Protein AF-A0A5S3VVB9-F1 (afdb_monomer_lite)

Sequence (97 aa):
DEQGEIQVPTGKFRLSDTASQHLYCQFTYDFEDGLGEHIRELGLMLGTTPKTGIPAGKYYLLPDEVAEAGELILLEHRTALFRDQGVRETFEFVISY

Structure (mmCIF, N/CA/C/O backbone):
data_AF-A0A5S3VVB9-F1
#
_entry.id   AF-A0A5S3VVB9-F1
#
loop_
_atom_site.group_PDB
_atom_site.id
_atom_site.type_symbol
_atom_site.label_atom_id
_atom_site.label_alt_id
_atom_site.label_comp_id
_atom_site.label_asym_id
_atom_site.label_entity_id
_atom_site.label_seq_id
_atom_site.pdbx_PDB_ins_code
_atom_site.Cartn_x
_atom_site.Cartn_y
_atom_site.Cartn_z
_atom_site.occupancy
_atom_site.B_iso_or_equiv
_atom_site.auth_seq_id
_atom_site.auth_comp_id
_atom_site.auth_asym_id
_atom_site.auth_atom_id
_atom_site.pdbx_PDB_model_num
ATOM 1 N N . ASP A 1 1 ? 17.804 -2.865 -12.950 1.00 77.56 1 ASP A N 1
ATOM 2 C CA . ASP A 1 1 ? 19.064 -2.124 -12.749 1.00 77.56 1 ASP A CA 1
ATOM 3 C C . ASP A 1 1 ? 19.935 -2.923 -11.789 1.00 77.56 1 ASP A C 1
ATOM 5 O O . ASP A 1 1 ? 19.498 -3.176 -10.675 1.00 77.56 1 ASP A O 1
ATOM 9 N N . GLU A 1 2 ? 21.119 -3.377 -12.208 1.00 80.06 2 GLU A N 1
ATOM 10 C CA . GLU A 1 2 ? 22.006 -4.177 -11.343 1.00 80.06 2 GLU A CA 1
ATOM 11 C C . GLU A 1 2 ? 22.448 -3.427 -10.075 1.00 80.06 2 GLU A C 1
ATOM 13 O O . GLU A 1 2 ? 22.713 -4.062 -9.052 1.00 80.06 2 GLU A O 1
ATOM 18 N N . GLN A 1 3 ? 22.457 -2.090 -10.126 1.00 86.69 3 GLN A N 1
ATOM 19 C CA . GLN A 1 3 ? 22.784 -1.197 -9.010 1.00 86.69 3 GLN A CA 1
ATOM 20 C C . GLN A 1 3 ? 21.530 -0.611 -8.337 1.00 86.69 3 GLN A C 1
ATOM 22 O O . GLN A 1 3 ? 21.639 0.302 -7.525 1.00 86.69 3 GLN A O 1
ATOM 27 N N . GLY A 1 4 ? 20.339 -1.116 -8.674 1.00 87.00 4 GLY A N 1
ATOM 28 C CA . GLY A 1 4 ? 19.080 -0.658 -8.093 1.00 87.00 4 GLY A CA 1
ATOM 29 C C . GLY A 1 4 ? 18.967 -0.973 -6.600 1.00 87.00 4 GLY A C 1
ATOM 30 O O . GLY A 1 4 ? 19.240 -2.099 -6.175 1.00 87.00 4 GLY A O 1
ATOM 31 N N . GLU A 1 5 ? 18.553 0.023 -5.818 1.00 90.94 5 GLU A N 1
ATOM 32 C CA . GLU A 1 5 ? 18.365 -0.077 -4.365 1.00 90.94 5 GLU A CA 1
ATOM 33 C C . GLU A 1 5 ? 17.025 -0.712 -3.969 1.00 90.94 5 GLU A C 1
ATOM 35 O O . GLU A 1 5 ? 16.938 -1.348 -2.921 1.00 90.94 5 GLU A O 1
ATOM 40 N N . ILE A 1 6 ? 16.007 -0.619 -4.831 1.00 91.88 6 ILE A N 1
ATOM 41 C CA . ILE A 1 6 ? 14.701 -1.247 -4.612 1.00 91.88 6 ILE A CA 1
ATOM 42 C C . ILE A 1 6 ? 14.804 -2.704 -5.048 1.00 91.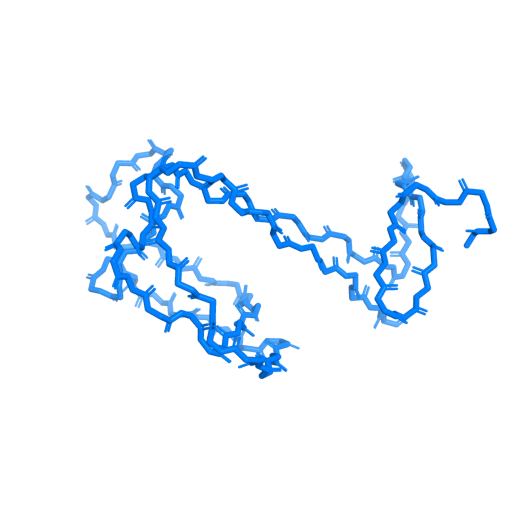88 6 ILE A C 1
ATOM 44 O O . ILE A 1 6 ? 14.999 -2.999 -6.232 1.00 91.88 6 ILE A O 1
ATOM 48 N N . GLN A 1 7 ? 14.667 -3.622 -4.095 1.00 89.44 7 GLN A N 1
ATOM 49 C CA . GLN A 1 7 ? 14.748 -5.058 -4.344 1.00 89.44 7 GLN A CA 1
ATOM 50 C C . GLN A 1 7 ? 13.393 -5.701 -4.087 1.00 89.44 7 GLN A C 1
ATOM 52 O O . GLN A 1 7 ? 12.911 -5.738 -2.960 1.00 89.44 7 GLN A O 1
ATOM 57 N N . VAL A 1 8 ? 12.805 -6.247 -5.142 1.00 85.75 8 VAL A N 1
ATOM 58 C CA . VAL A 1 8 ? 11.576 -7.043 -5.082 1.00 85.75 8 VAL A CA 1
ATOM 59 C C . VAL A 1 8 ? 11.838 -8.406 -5.734 1.00 85.75 8 VAL A C 1
ATOM 61 O O . VAL A 1 8 ? 12.822 -8.549 -6.466 1.00 85.75 8 VAL A O 1
ATOM 64 N N . PRO A 1 9 ? 10.990 -9.431 -5.528 1.00 83.31 9 PRO A N 1
ATOM 65 C CA . PRO A 1 9 ? 11.228 -10.761 -6.100 1.00 83.31 9 PRO A CA 1
ATOM 66 C C . PRO A 1 9 ? 11.414 -10.779 -7.626 1.00 83.31 9 PRO A C 1
ATOM 68 O O . PRO A 1 9 ? 12.102 -11.649 -8.154 1.00 83.31 9 PRO A O 1
ATOM 71 N N . THR A 1 10 ? 10.826 -9.815 -8.340 1.00 83.62 10 THR A N 1
ATOM 72 C CA . THR A 1 10 ? 10.911 -9.693 -9.804 1.00 83.62 10 THR A CA 1
ATOM 73 C C . THR A 1 10 ? 12.200 -9.036 -10.298 1.00 83.62 10 THR A C 1
ATOM 75 O O . THR A 1 10 ? 12.477 -9.075 -11.497 1.00 83.62 10 THR A O 1
ATOM 78 N N . GLY A 1 11 ? 13.010 -8.451 -9.411 1.00 89.62 11 GLY A N 1
ATOM 79 C CA . GLY A 1 11 ? 14.297 -7.872 -9.772 1.00 89.62 11 GLY A CA 1
ATOM 80 C C . GLY A 1 11 ? 14.684 -6.646 -8.955 1.00 89.62 11 GLY A C 1
ATOM 81 O O . GLY A 1 11 ? 14.126 -6.339 -7.903 1.00 89.62 11 GLY A O 1
ATOM 82 N N . LYS A 1 12 ? 15.688 -5.941 -9.473 1.00 94.00 12 LYS A N 1
ATOM 83 C CA . LYS A 1 12 ? 16.238 -4.728 -8.872 1.00 94.00 12 LYS A CA 1
ATOM 84 C C . LYS A 1 12 ? 15.849 -3.500 -9.680 1.00 94.00 12 LYS A C 1
ATOM 86 O O . LYS A 1 12 ? 16.050 -3.465 -10.900 1.00 94.00 12 LYS A O 1
ATOM 91 N N . PHE A 1 13 ? 15.353 -2.484 -8.993 1.00 93.94 13 PHE A N 1
ATOM 92 C CA . PHE A 1 13 ? 14.854 -1.238 -9.560 1.00 93.94 13 PHE A CA 1
ATOM 93 C C . PHE A 1 13 ? 15.501 -0.040 -8.860 1.00 93.94 13 PHE A C 1
ATOM 95 O O . PHE A 1 13 ? 16.045 -0.152 -7.763 1.00 93.94 13 PHE A O 1
ATOM 102 N N . ARG A 1 14 ? 15.450 1.118 -9.511 1.00 94.81 14 ARG A N 1
ATOM 103 C CA . ARG A 1 14 ? 15.808 2.408 -8.916 1.00 94.81 14 ARG A CA 1
ATOM 104 C C . ARG A 1 14 ? 14.700 3.405 -9.207 1.00 94.81 14 ARG A C 1
ATOM 106 O O . ARG A 1 14 ? 14.013 3.262 -10.223 1.00 94.81 14 ARG A O 1
ATOM 113 N N . LEU A 1 15 ? 14.554 4.410 -8.351 1.00 94.38 15 LEU A N 1
ATOM 114 C CA . LEU A 1 15 ? 13.657 5.523 -8.634 1.00 94.38 15 LEU A CA 1
ATOM 115 C C . LEU A 1 15 ? 14.114 6.256 -9.903 1.00 94.38 15 LEU A C 1
ATOM 117 O O . LEU A 1 15 ? 15.305 6.335 -10.211 1.00 94.38 15 LEU A O 1
ATOM 121 N N . SER A 1 16 ? 13.140 6.748 -10.661 1.00 93.88 16 SER A N 1
ATOM 122 C CA . SER A 1 16 ? 13.359 7.496 -11.894 1.00 93.88 16 SER A CA 1
ATOM 123 C C . SER A 1 16 ? 12.696 8.858 -11.767 1.00 93.88 16 SER A C 1
ATOM 125 O O . SER A 1 16 ? 11.503 8.935 -11.485 1.00 93.88 16 SER A O 1
ATOM 127 N N . ASP A 1 17 ? 13.449 9.918 -12.058 1.00 94.12 17 ASP A N 1
ATOM 128 C CA . ASP A 1 17 ? 12.923 11.290 -12.138 1.00 94.12 17 ASP A CA 1
ATOM 129 C C . ASP A 1 17 ? 12.113 11.534 -13.424 1.00 94.12 17 ASP A C 1
ATOM 131 O O . ASP A 1 17 ? 11.526 12.596 -13.626 1.00 94.12 17 ASP A O 1
ATOM 135 N N . THR A 1 18 ? 12.089 10.547 -14.324 1.00 94.75 18 THR A N 1
ATOM 136 C CA . THR A 1 18 ? 11.310 10.565 -15.566 1.00 94.75 18 THR A CA 1
ATOM 137 C C . THR A 1 18 ? 10.294 9.431 -15.578 1.00 94.75 18 THR A C 1
ATOM 139 O O . THR A 1 18 ? 10.516 8.379 -14.971 1.00 94.75 18 THR A O 1
ATOM 142 N N . ALA A 1 19 ? 9.180 9.635 -16.283 1.00 93.44 19 ALA A N 1
ATOM 143 C CA . ALA A 1 19 ? 8.150 8.615 -16.426 1.00 93.44 19 ALA A CA 1
ATOM 144 C C . ALA A 1 19 ? 8.745 7.311 -16.978 1.00 93.44 19 ALA A C 1
ATOM 146 O O . ALA A 1 19 ? 9.519 7.319 -17.936 1.00 93.44 19 ALA A O 1
ATOM 147 N N . SER A 1 20 ? 8.361 6.193 -16.368 1.00 94.56 20 SER A N 1
ATOM 148 C CA . SER A 1 20 ? 8.789 4.857 -16.767 1.00 94.56 20 SER A CA 1
ATOM 149 C C . SER A 1 20 ? 7.584 3.926 -16.844 1.00 94.56 20 SER A C 1
ATOM 151 O O . SER A 1 20 ? 6.52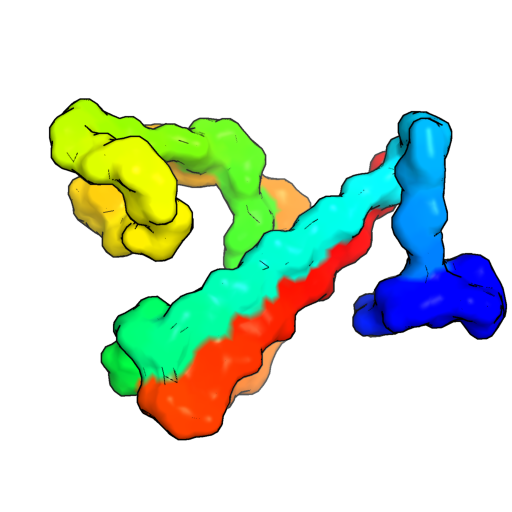7 4.224 -16.292 1.00 94.56 20 SER A O 1
ATOM 153 N N . GLN A 1 21 ? 7.755 2.777 -17.492 1.00 93.94 21 GLN A N 1
ATOM 154 C CA . GLN A 1 21 ? 6.750 1.707 -17.531 1.00 93.94 21 GLN A CA 1
ATOM 155 C C . GLN A 1 21 ? 6.566 0.990 -16.177 1.00 93.94 21 GLN A C 1
ATOM 157 O O . GLN A 1 21 ? 5.775 0.057 -16.072 1.00 93.94 21 GLN A O 1
ATOM 162 N N . HIS A 1 22 ? 7.315 1.397 -15.147 1.00 93.75 22 HIS A N 1
ATOM 163 C CA . HIS A 1 22 ? 7.280 0.814 -13.814 1.00 93.75 22 HIS A CA 1
ATOM 164 C C . HIS A 1 22 ? 6.714 1.805 -12.795 1.00 93.75 22 HIS A C 1
ATOM 166 O O . HIS A 1 22 ? 7.092 2.980 -12.778 1.00 93.75 22 HIS A O 1
ATOM 172 N N . LEU A 1 23 ? 5.852 1.307 -11.910 1.00 93.12 23 LEU A N 1
ATOM 173 C CA . LEU A 1 23 ? 5.319 2.035 -10.764 1.00 93.12 23 LEU A CA 1
ATOM 174 C C . LEU A 1 23 ? 5.798 1.366 -9.477 1.00 93.12 23 LEU A C 1
ATOM 176 O O . LEU A 1 23 ? 5.524 0.188 -9.255 1.00 93.12 23 LEU A O 1
ATOM 180 N N . TYR A 1 24 ? 6.496 2.124 -8.635 1.00 94.56 24 TYR A N 1
ATOM 181 C CA . TYR A 1 24 ? 6.887 1.696 -7.295 1.00 94.56 24 TYR A CA 1
ATOM 182 C C . TYR A 1 24 ? 5.844 2.158 -6.275 1.00 94.56 24 TYR A C 1
ATOM 184 O O . TYR A 1 24 ? 5.472 3.333 -6.251 1.00 94.56 24 TYR A O 1
ATOM 192 N N . CYS A 1 25 ? 5.377 1.236 -5.438 1.00 93.25 25 CYS A N 1
ATOM 193 C CA . CYS A 1 25 ? 4.428 1.507 -4.367 1.00 93.25 25 CYS A CA 1
ATOM 194 C C . CYS A 1 25 ? 5.001 1.006 -3.041 1.00 93.25 25 CYS A C 1
ATOM 196 O O . CYS A 1 25 ? 5.355 -0.167 -2.929 1.00 93.25 25 CYS A O 1
ATOM 198 N N . GLN A 1 26 ? 5.049 1.883 -2.041 1.00 94.62 26 GLN A N 1
ATOM 199 C CA . GLN A 1 26 ? 5.518 1.570 -0.695 1.00 94.62 26 GLN A CA 1
ATOM 200 C C . GLN A 1 26 ? 4.430 1.908 0.321 1.00 94.62 26 GLN A C 1
ATOM 202 O O . GLN A 1 26 ? 3.884 3.011 0.313 1.00 94.62 26 GLN A O 1
ATOM 207 N N . PHE A 1 27 ? 4.147 0.963 1.212 1.00 94.81 27 PHE A N 1
ATOM 208 C CA . PHE A 1 27 ? 3.181 1.114 2.293 1.00 94.81 27 PHE A CA 1
ATOM 209 C C . PHE A 1 27 ? 3.856 0.750 3.604 1.00 94.81 27 PHE A C 1
ATOM 211 O O . PHE A 1 27 ? 4.193 -0.411 3.830 1.00 94.81 27 PHE A O 1
ATOM 218 N N . THR A 1 28 ? 4.050 1.738 4.469 1.00 95.25 28 THR A N 1
ATOM 219 C CA . THR A 1 28 ? 4.601 1.529 5.807 1.00 95.25 28 THR A CA 1
ATOM 220 C C . THR A 1 28 ? 3.479 1.637 6.811 1.00 95.25 28 THR A C 1
ATOM 222 O O . THR A 1 28 ? 2.890 2.703 6.972 1.00 95.25 28 THR A O 1
ATOM 225 N N . TYR A 1 29 ? 3.213 0.538 7.498 1.00 94.62 29 TYR A N 1
ATOM 226 C CA . TYR A 1 29 ? 2.262 0.534 8.592 1.00 94.62 29 TYR A CA 1
ATOM 227 C C . TYR A 1 29 ? 2.918 1.144 9.839 1.00 94.62 29 TYR A C 1
ATOM 229 O O . TYR A 1 29 ? 4.123 0.973 10.080 1.00 94.62 29 TYR A O 1
ATOM 237 N N . ASP A 1 30 ? 2.129 1.852 10.638 1.00 93.50 30 ASP A N 1
ATOM 238 C CA . ASP A 1 30 ? 2.541 2.319 11.958 1.00 93.50 30 ASP A CA 1
ATOM 239 C C . ASP A 1 30 ? 2.460 1.187 13.001 1.00 93.50 30 ASP A C 1
ATOM 241 O O . ASP A 1 30 ? 2.001 0.078 12.712 1.00 93.50 30 ASP A O 1
ATOM 245 N N . PHE A 1 31 ? 2.932 1.448 14.219 1.00 92.25 31 PHE A N 1
ATOM 246 C CA . PHE A 1 31 ? 3.011 0.467 15.306 1.00 92.25 31 PHE A CA 1
ATOM 247 C C . PHE A 1 31 ? 1.648 -0.076 15.758 1.00 92.25 31 PHE A C 1
ATOM 249 O O . PHE A 1 31 ? 1.572 -1.185 16.284 1.00 92.25 31 PHE A O 1
ATOM 256 N N . GLU 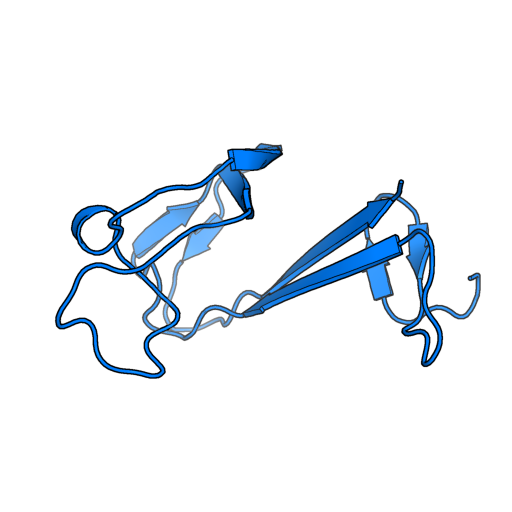A 1 32 ? 0.580 0.702 15.584 1.00 93.81 32 GLU A N 1
ATOM 257 C CA . GLU A 1 32 ? -0.780 0.327 15.999 1.00 93.81 32 GLU A CA 1
ATOM 258 C C . GLU A 1 32 ? -1.621 -0.233 14.843 1.00 93.81 32 GLU A C 1
ATOM 260 O O . GLU A 1 32 ? -2.671 -0.839 15.069 1.00 93.81 32 GLU A O 1
ATOM 265 N N . ASP A 1 33 ? -1.149 -0.089 13.602 1.00 94.75 33 ASP A N 1
ATOM 266 C CA . ASP A 1 33 ? -1.874 -0.543 12.421 1.00 94.75 33 ASP A CA 1
ATOM 267 C C . ASP A 1 33 ? -1.948 -2.075 12.403 1.00 94.75 33 ASP A C 1
ATOM 269 O O . ASP A 1 33 ? -0.929 -2.777 12.375 1.00 94.75 33 ASP A O 1
ATOM 273 N N . GLY A 1 34 ? -3.175 -2.598 12.423 1.00 93.94 34 GLY A N 1
ATOM 274 C CA . GLY A 1 34 ? -3.449 -4.035 12.394 1.00 93.94 34 GLY A CA 1
ATOM 275 C C . GLY A 1 34 ? -2.913 -4.799 13.606 1.00 93.94 34 GLY A C 1
ATOM 276 O O . GLY A 1 34 ? -2.653 -5.991 13.485 1.00 93.94 34 GLY A O 1
ATOM 277 N N . LEU A 1 35 ? -2.692 -4.142 14.750 1.00 95.31 35 LEU A N 1
ATOM 278 C CA . LEU A 1 35 ? -2.113 -4.772 15.939 1.00 95.31 35 LEU A CA 1
ATOM 279 C C . LEU A 1 35 ? -2.897 -6.025 16.373 1.00 95.31 35 LEU A C 1
ATOM 281 O O . LEU A 1 35 ? -4.108 -5.973 16.580 1.00 95.31 35 LEU A O 1
ATOM 285 N N . GLY A 1 36 ? -2.194 -7.148 16.542 1.00 95.50 36 GLY A N 1
ATOM 286 C CA . GLY A 1 36 ? -2.781 -8.440 16.908 1.00 95.50 36 GLY A CA 1
ATOM 287 C C . GLY A 1 36 ? -3.374 -9.232 15.737 1.00 95.50 36 GLY A C 1
ATOM 288 O O . GLY A 1 36 ? -3.759 -10.389 15.922 1.00 95.50 36 GLY A O 1
ATOM 289 N N . GLU A 1 37 ? -3.419 -8.658 14.533 1.00 95.88 37 GLU A N 1
ATOM 290 C CA . GLU A 1 37 ? -3.930 -9.334 13.345 1.00 95.88 37 GLU A CA 1
ATOM 291 C C . GLU A 1 37 ? -2.881 -10.240 12.689 1.00 95.88 37 GLU A C 1
ATOM 293 O O . GLU A 1 37 ? -1.664 -10.064 12.809 1.00 95.88 37 GLU A O 1
ATOM 298 N N . HIS A 1 38 ? -3.383 -11.221 11.937 1.00 97.06 38 HIS A N 1
ATOM 299 C CA . HIS A 1 38 ? -2.571 -12.097 11.098 1.00 97.06 38 HIS A CA 1
ATOM 300 C C . HIS A 1 38 ? -2.806 -11.792 9.618 1.00 97.06 38 HIS A C 1
ATOM 302 O O . HIS A 1 38 ? -3.803 -12.231 9.035 1.00 97.06 38 HIS A O 1
ATOM 308 N N . ILE A 1 39 ? -1.844 -11.125 8.987 1.00 95.88 39 ILE A N 1
ATOM 309 C CA . ILE A 1 39 ? -1.891 -10.789 7.564 1.00 95.88 39 ILE A CA 1
ATOM 310 C C . ILE A 1 39 ? -1.452 -12.005 6.745 1.00 95.88 39 ILE A C 1
ATOM 312 O O . ILE A 1 39 ? -0.322 -12.477 6.868 1.00 95.88 39 ILE A O 1
ATOM 316 N N . ARG A 1 40 ? -2.349 -12.522 5.901 1.00 97.38 40 ARG A N 1
ATOM 317 C CA . ARG A 1 40 ? -2.083 -13.657 4.989 1.00 97.38 40 ARG A CA 1
ATOM 318 C C . ARG A 1 40 ? -2.135 -13.268 3.516 1.00 97.38 40 ARG A C 1
ATOM 320 O O . ARG A 1 40 ? -1.679 -14.027 2.664 1.00 97.38 40 ARG A O 1
ATOM 327 N N . GLU A 1 41 ? -2.681 -12.094 3.228 1.00 96.62 41 GLU A N 1
ATOM 328 C CA . GLU A 1 41 ? -2.916 -11.598 1.880 1.00 96.62 41 GLU A CA 1
ATOM 329 C C . GLU A 1 41 ? -2.615 -10.106 1.843 1.00 96.62 41 GLU A C 1
ATOM 331 O O . GLU A 1 41 ? -2.959 -9.385 2.781 1.00 96.62 41 GLU A O 1
ATOM 336 N N . LEU A 1 42 ? -1.980 -9.654 0.764 1.00 95.44 42 LEU A N 1
ATOM 337 C CA . LEU A 1 42 ? -1.867 -8.240 0.439 1.00 95.44 42 LEU A CA 1
ATOM 338 C C . LEU A 1 42 ? -2.521 -7.968 -0.909 1.00 95.44 42 LEU A C 1
ATOM 340 O O . LEU A 1 42 ? -2.190 -8.612 -1.905 1.00 95.44 42 LEU A O 1
ATOM 344 N N . GLY A 1 43 ? -3.424 -6.992 -0.922 1.00 95.25 43 GLY A N 1
ATOM 345 C CA . GLY A 1 43 ? -4.053 -6.474 -2.127 1.00 95.25 43 GLY A CA 1
ATOM 346 C C . GLY A 1 43 ? -3.581 -5.054 -2.408 1.00 95.25 43 GLY A C 1
ATOM 347 O O . GLY A 1 43 ? -3.612 -4.208 -1.514 1.00 95.25 43 GLY A O 1
ATOM 348 N N . LEU A 1 44 ? -3.172 -4.783 -3.645 1.00 95.31 44 LEU A N 1
ATOM 349 C CA . LEU A 1 44 ? -2.987 -3.418 -4.119 1.00 95.31 44 LEU A CA 1
ATOM 350 C C . LEU A 1 44 ? -4.263 -2.975 -4.828 1.00 95.31 44 LEU A C 1
ATOM 352 O O . LEU A 1 44 ? -4.687 -3.608 -5.796 1.00 95.31 44 LEU A O 1
ATOM 356 N N . MET A 1 45 ? -4.866 -1.902 -4.326 1.00 95.94 45 MET A N 1
ATOM 357 C CA . MET A 1 45 ? -6.138 -1.374 -4.808 1.00 95.94 45 MET A CA 1
ATOM 358 C C . MET A 1 45 ? -5.920 -0.037 -5.522 1.00 95.94 45 MET A C 1
ATOM 360 O O . MET A 1 45 ? -5.178 0.817 -5.035 1.00 95.94 45 MET A O 1
ATOM 364 N N . LEU A 1 46 ? -6.586 0.164 -6.657 1.00 95.06 46 LEU A N 1
ATOM 365 C CA . LEU A 1 46 ? -6.601 1.422 -7.398 1.00 95.06 46 LEU A CA 1
ATOM 366 C C . LEU A 1 46 ? -7.955 2.117 -7.234 1.00 95.06 46 LEU A C 1
ATOM 368 O O . LEU A 1 46 ? -9.001 1.521 -7.472 1.00 95.06 46 LEU A O 1
ATOM 372 N N . GLY A 1 47 ? -7.938 3.399 -6.866 1.00 95.75 47 GLY A N 1
ATOM 373 C CA . GLY A 1 47 ? -9.159 4.203 -6.751 1.00 95.75 47 GLY A CA 1
ATOM 374 C C . GLY A 1 47 ? -9.934 4.021 -5.442 1.00 95.75 47 GLY A C 1
ATOM 375 O O . GLY A 1 47 ? -11.107 4.380 -5.386 1.00 95.75 47 GLY A O 1
ATOM 376 N N . THR A 1 48 ? -9.305 3.490 -4.389 1.00 96.81 48 THR A N 1
ATOM 377 C CA . THR A 1 48 ? -9.906 3.424 -3.048 1.00 96.81 48 THR A CA 1
ATOM 378 C C . THR A 1 48 ? -10.190 4.825 -2.503 1.00 96.81 48 THR A C 1
ATOM 380 O O . THR A 1 48 ? -9.331 5.706 -2.580 1.00 96.81 48 THR A O 1
ATOM 383 N N . THR A 1 49 ? -11.373 5.041 -1.919 1.00 96.81 49 THR A N 1
ATOM 384 C CA . THR A 1 49 ? -11.740 6.331 -1.309 1.00 96.81 49 THR A CA 1
ATOM 385 C C . THR A 1 49 ? -12.271 6.178 0.122 1.00 96.81 49 THR A C 1
ATOM 387 O O . THR A 1 49 ? -13.014 5.234 0.406 1.00 96.81 49 THR A O 1
ATOM 390 N N . PRO A 1 50 ? -11.916 7.093 1.048 1.00 97.56 50 PRO A N 1
ATOM 391 C CA . PRO A 1 50 ? -12.453 7.089 2.405 1.00 97.56 50 PRO A CA 1
ATOM 392 C C . PRO A 1 50 ? -13.896 7.605 2.443 1.00 97.56 50 PRO A C 1
ATOM 394 O O . PRO A 1 50 ? -14.312 8.418 1.614 1.00 97.56 50 PRO A O 1
ATOM 397 N N . LYS A 1 51 ? -14.656 7.193 3.460 1.00 98.19 51 LYS A N 1
ATOM 398 C CA . LYS A 1 51 ? -15.970 7.774 3.767 1.00 98.19 51 LYS A CA 1
ATOM 399 C C . LYS A 1 51 ? -15.872 9.248 4.155 1.00 98.19 51 LYS A C 1
ATOM 401 O O . LYS A 1 51 ? -14.848 9.749 4.620 1.00 98.19 51 LYS A O 1
ATOM 406 N N . THR A 1 52 ? -16.990 9.956 4.006 1.00 97.06 52 THR A N 1
ATOM 407 C CA . THR A 1 52 ? -17.123 11.328 4.504 1.00 97.06 52 THR A CA 1
ATOM 408 C C . THR A 1 52 ? -16.907 11.373 6.018 1.00 97.06 52 THR A C 1
ATOM 410 O O . THR A 1 52 ? -17.454 10.552 6.749 1.00 97.06 52 THR A O 1
ATOM 413 N N . GLY A 1 53 ? -16.141 12.359 6.489 1.00 95.81 53 GLY A N 1
ATOM 414 C CA . GLY A 1 53 ? -15.868 12.565 7.916 1.00 95.81 53 GLY A CA 1
ATOM 415 C C . GLY A 1 53 ? -14.597 11.887 8.431 1.00 95.81 53 GLY A C 1
ATOM 416 O O . GLY A 1 53 ? -14.204 12.155 9.564 1.00 95.81 53 GLY A O 1
ATOM 417 N N . ILE A 1 54 ? -13.919 11.076 7.610 1.00 97.06 54 ILE A N 1
ATOM 418 C CA . ILE A 1 54 ? -12.588 10.563 7.944 1.00 97.06 54 ILE A CA 1
ATOM 419 C C . ILE A 1 54 ? -11.581 11.730 7.979 1.00 97.06 54 ILE A C 1
ATOM 421 O O . ILE A 1 54 ? -11.545 12.525 7.032 1.00 97.06 54 ILE A O 1
ATOM 425 N N . PRO A 1 55 ? -10.772 11.871 9.048 1.00 95.56 55 PRO A N 1
ATOM 426 C CA . PRO A 1 55 ? -9.788 12.943 9.149 1.00 95.56 55 PRO A CA 1
ATOM 427 C C . PRO A 1 55 ? -8.779 12.930 7.999 1.00 95.56 55 PRO A C 1
ATOM 429 O O . PRO A 1 55 ? -8.253 11.881 7.622 1.00 95.56 55 PRO A O 1
ATOM 432 N N . ALA A 1 56 ? -8.453 14.116 7.483 1.00 92.06 56 ALA A N 1
ATOM 433 C CA . ALA A 1 56 ? -7.367 14.263 6.524 1.00 92.06 56 ALA A CA 1
ATOM 434 C C . ALA A 1 56 ? -6.046 13.769 7.140 1.00 92.06 56 ALA A C 1
ATOM 436 O O . ALA A 1 56 ? -5.732 14.090 8.285 1.00 92.06 56 ALA A O 1
ATOM 437 N N . GLY A 1 57 ? -5.280 12.990 6.376 1.00 91.00 57 GLY A N 1
ATOM 438 C CA . GLY A 1 57 ? -4.016 12.405 6.833 1.00 91.00 57 GLY A CA 1
ATOM 439 C C . GLY A 1 57 ? -4.149 11.064 7.562 1.00 91.00 57 GLY A C 1
ATOM 440 O O . GLY A 1 57 ? -3.125 10.475 7.899 1.00 91.00 57 GLY A O 1
ATOM 441 N N . LYS A 1 58 ? -5.365 10.538 7.768 1.00 94.31 58 LYS A N 1
ATOM 442 C CA . LYS A 1 58 ? -5.547 9.135 8.158 1.00 94.31 58 LYS A CA 1
ATOM 443 C C . LYS A 1 58 ? -5.365 8.240 6.927 1.00 94.31 58 LYS A C 1
ATOM 445 O O . LYS A 1 58 ? -6.205 8.250 6.031 1.00 94.31 58 LYS A O 1
ATOM 450 N N . TYR A 1 59 ? -4.267 7.485 6.889 1.00 93.12 59 TYR A N 1
ATOM 451 C CA . TYR A 1 59 ? -3.930 6.595 5.767 1.00 93.12 59 TYR A CA 1
ATOM 452 C C . TYR A 1 59 ? -4.295 5.128 6.018 1.00 93.12 59 TYR A C 1
ATOM 454 O O . TYR A 1 59 ? -4.608 4.414 5.069 1.00 93.12 59 TYR A O 1
ATOM 462 N N . TYR A 1 60 ? -4.299 4.686 7.278 1.00 95.56 60 TYR A N 1
ATOM 463 C CA . TYR A 1 60 ? -4.778 3.359 7.652 1.00 95.56 60 TYR A CA 1
ATOM 464 C C . TYR A 1 60 ? -6.294 3.402 7.865 1.00 95.56 60 TYR A C 1
ATOM 466 O O . TYR A 1 60 ? -6.774 3.977 8.843 1.00 95.56 60 TYR A O 1
ATOM 474 N N . LEU A 1 61 ? -7.050 2.847 6.917 1.00 96.50 61 LEU A N 1
ATOM 475 C CA . LEU A 1 61 ? -8.511 2.791 6.958 1.00 96.50 61 LEU A CA 1
ATOM 476 C C . LEU A 1 61 ? -8.968 1.390 7.354 1.00 96.50 61 LEU A C 1
ATOM 478 O O . LEU A 1 61 ? -8.507 0.399 6.786 1.00 96.50 61 LEU A O 1
ATOM 482 N N . LEU A 1 62 ? -9.917 1.312 8.282 1.00 96.00 62 LEU A N 1
ATOM 483 C CA . LEU A 1 62 ? -10.644 0.075 8.540 1.00 96.00 62 LEU A CA 1
ATOM 484 C C . LEU A 1 62 ? -11.641 -0.209 7.403 1.00 96.00 62 LEU A C 1
ATOM 486 O O . LEU A 1 62 ? -12.059 0.717 6.701 1.00 96.00 62 LEU A O 1
ATOM 490 N N . PRO A 1 63 ? -12.074 -1.471 7.214 1.00 95.50 63 PRO A N 1
ATOM 491 C CA . PRO A 1 63 ? -13.015 -1.817 6.147 1.00 95.50 63 PRO A CA 1
ATOM 492 C C . PRO A 1 63 ? -14.314 -0.999 6.167 1.00 95.50 63 PRO A C 1
ATOM 494 O O . PRO A 1 63 ? -14.871 -0.683 5.119 1.00 95.50 63 PRO A O 1
ATOM 497 N N . ASP A 1 64 ? -14.797 -0.621 7.350 1.00 97.12 64 ASP A N 1
ATOM 498 C CA . ASP A 1 64 ? -15.998 0.194 7.527 1.00 97.12 64 ASP A CA 1
ATOM 499 C C . ASP A 1 64 ? -15.760 1.700 7.327 1.00 97.12 64 ASP A C 1
ATOM 501 O O . ASP A 1 64 ? -16.726 2.462 7.292 1.00 97.12 64 ASP A O 1
ATOM 505 N N . GLU A 1 65 ? -14.520 2.135 7.123 1.00 98.00 65 GLU A N 1
ATOM 506 C CA . GLU A 1 65 ? -14.135 3.521 6.834 1.00 98.00 65 GLU A CA 1
ATOM 507 C C . GLU A 1 65 ? -13.929 3.781 5.335 1.00 98.00 65 GLU A C 1
ATOM 509 O O . GLU A 1 65 ? -13.760 4.930 4.921 1.00 98.00 65 GLU A O 1
ATOM 514 N N . VAL A 1 66 ? -13.991 2.734 4.510 1.00 97.81 66 VAL A N 1
ATOM 515 C CA . VAL A 1 66 ? -13.860 2.804 3.051 1.00 97.81 66 VAL A CA 1
ATOM 516 C C . VAL A 1 66 ? -15.234 3.024 2.409 1.00 97.81 66 VAL A C 1
ATOM 518 O O . VAL A 1 66 ? -16.199 2.326 2.727 1.00 97.81 66 VAL A O 1
ATOM 521 N N . ALA A 1 67 ? -15.345 4.022 1.529 1.00 98.00 67 ALA A N 1
ATOM 522 C CA . ALA A 1 67 ? -16.557 4.288 0.751 1.00 98.00 67 ALA A CA 1
ATOM 523 C C . ALA A 1 67 ? -16.571 3.455 -0.531 1.00 98.00 67 ALA A C 1
ATOM 525 O O . ALA A 1 67 ? -17.483 2.663 -0.741 1.00 98.00 67 ALA A O 1
ATOM 526 N N . GLU A 1 68 ? -15.520 3.596 -1.336 1.00 97.88 68 GLU A N 1
ATOM 527 C CA . GLU A 1 68 ? -15.302 2.810 -2.547 1.00 97.88 68 GLU A CA 1
ATOM 528 C C . GLU A 1 68 ? -14.017 2.007 -2.377 1.00 97.88 68 GLU A C 1
ATOM 530 O O . GLU A 1 68 ? -12.957 2.585 -2.125 1.00 97.88 68 GLU A O 1
ATOM 535 N N . ALA A 1 69 ? -14.095 0.681 -2.511 1.00 96.19 69 ALA A N 1
ATOM 536 C CA . ALA A 1 69 ? -12.926 -0.189 -2.373 1.00 96.19 69 ALA A CA 1
ATOM 537 C C . ALA A 1 69 ? -11.912 0.013 -3.513 1.00 96.19 69 ALA A C 1
ATOM 539 O O . ALA A 1 69 ? -10.709 -0.116 -3.290 1.00 96.19 69 ALA A O 1
ATOM 540 N N . GLY A 1 70 ? -12.390 0.377 -4.706 1.00 96.69 70 GLY A N 1
ATOM 541 C CA . GLY A 1 70 ? -11.586 0.472 -5.922 1.00 96.69 70 GLY A CA 1
ATOM 542 C C . GLY A 1 70 ? -11.432 -0.870 -6.645 1.00 96.69 70 GLY A C 1
ATOM 543 O O . GLY A 1 70 ? -12.189 -1.814 -6.412 1.00 96.69 70 GLY A O 1
ATOM 544 N N . GLU A 1 71 ? -10.448 -0.945 -7.534 1.00 97.19 71 GLU A N 1
ATOM 545 C CA . GLU A 1 71 ? -10.121 -2.130 -8.329 1.00 97.19 71 GLU A CA 1
ATOM 546 C C . GLU A 1 71 ? -8.872 -2.828 -7.781 1.00 97.19 71 GLU A C 1
ATOM 548 O O . GLU A 1 71 ? -7.858 -2.184 -7.518 1.00 97.19 71 GLU A O 1
ATOM 553 N N . LEU A 1 72 ? -8.932 -4.151 -7.622 1.00 96.19 72 LEU A N 1
ATOM 554 C CA . LEU A 1 72 ? -7.790 -4.962 -7.206 1.00 96.19 72 LEU A CA 1
ATOM 555 C C . LEU A 1 72 ? -6.850 -5.179 -8.396 1.00 96.19 72 LEU A C 1
ATOM 557 O O . LEU A 1 72 ? -7.199 -5.887 -9.337 1.00 96.19 72 LEU A O 1
ATOM 561 N N . ILE A 1 73 ? -5.648 -4.609 -8.328 1.00 94.81 73 ILE A N 1
ATOM 562 C CA . ILE A 1 73 ? -4.657 -4.689 -9.414 1.00 94.81 73 ILE A CA 1
ATOM 563 C C . ILE A 1 73 ? -3.551 -5.717 -9.150 1.00 94.81 73 ILE A C 1
ATOM 565 O O . ILE A 1 73 ? -2.906 -6.186 -10.085 1.00 94.81 73 ILE A O 1
ATOM 569 N N . LEU A 1 74 ? -3.329 -6.092 -7.888 1.00 92.69 74 LEU A N 1
ATOM 570 C CA . LEU A 1 74 ? -2.381 -7.136 -7.493 1.00 92.69 74 LEU A CA 1
ATOM 571 C C . LEU A 1 74 ? -2.881 -7.828 -6.228 1.00 92.69 74 LEU A C 1
ATOM 573 O O . LEU A 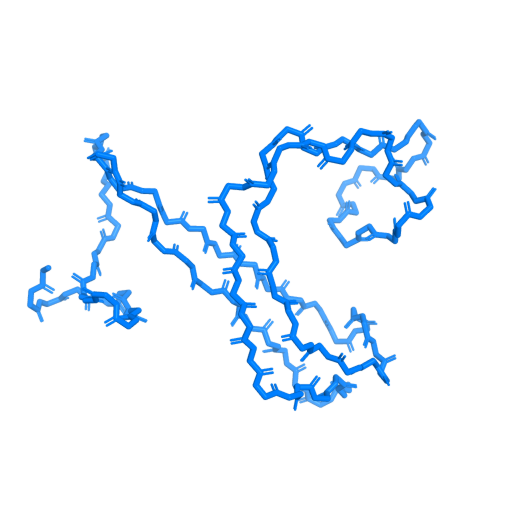1 74 ? -3.312 -7.153 -5.298 1.00 92.69 74 LEU A O 1
ATOM 577 N N . LEU A 1 75 ? -2.771 -9.156 -6.187 1.00 94.69 75 LEU A N 1
ATOM 578 C CA . LEU A 1 75 ? -3.018 -9.971 -5.000 1.00 94.69 75 LEU A CA 1
ATOM 579 C C . LEU A 1 75 ? -1.816 -10.877 -4.744 1.00 94.69 75 LEU A C 1
ATOM 581 O O . LEU A 1 75 ? -1.399 -11.628 -5.626 1.00 94.69 75 LEU A O 1
ATOM 585 N N . GLU A 1 76 ? -1.280 -10.825 -3.532 1.00 92.62 76 GLU A N 1
ATOM 586 C CA . GLU A 1 76 ? -0.200 -11.693 -3.080 1.00 92.62 76 GLU A CA 1
ATOM 587 C C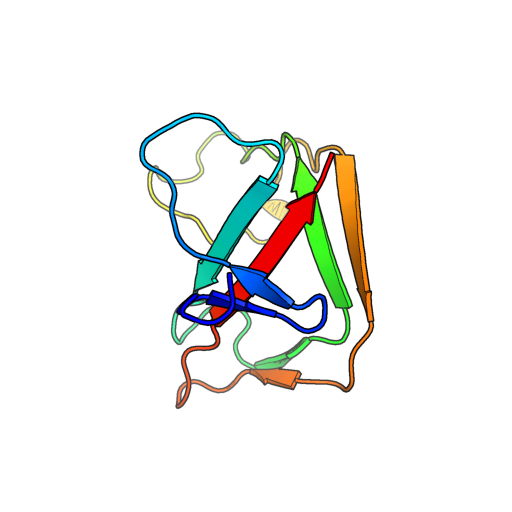 . GLU A 1 76 ? -0.651 -12.504 -1.864 1.00 92.62 76 GLU A C 1
ATOM 589 O O . GLU A 1 76 ? -1.099 -11.941 -0.864 1.00 92.62 76 GLU A O 1
ATOM 594 N N . HIS A 1 77 ? -0.481 -13.825 -1.926 1.00 95.19 77 HIS A N 1
ATOM 595 C CA . HIS A 1 77 ? -0.655 -14.711 -0.777 1.00 95.19 77 HIS A CA 1
ATOM 596 C C . HIS A 1 77 ? 0.686 -14.968 -0.095 1.00 95.19 77 HIS A C 1
ATOM 598 O O . HIS A 1 77 ? 1.708 -15.161 -0.756 1.00 95.19 77 HIS A O 1
ATOM 604 N N . ARG A 1 78 ? 0.674 -15.042 1.236 1.00 91.81 78 ARG A N 1
ATOM 605 C CA . ARG A 1 78 ? 1.877 -15.266 2.042 1.00 91.81 78 ARG A CA 1
ATOM 606 C C . ARG A 1 78 ? 1.595 -16.059 3.306 1.00 91.81 78 ARG A C 1
ATOM 608 O O . ARG A 1 78 ? 0.459 -16.174 3.766 1.00 91.81 78 ARG A O 1
ATOM 615 N N . THR A 1 79 ? 2.665 -16.578 3.900 1.00 95.56 79 THR A N 1
ATOM 616 C CA . THR A 1 79 ? 2.619 -17.093 5.271 1.00 95.56 79 THR A CA 1
ATOM 617 C C . THR A 1 79 ? 2.128 -15.995 6.210 1.00 95.56 79 THR A C 1
ATOM 619 O O . THR A 1 79 ? 2.459 -14.826 6.022 1.00 95.56 79 THR A O 1
ATOM 622 N N . ALA A 1 80 ? 1.345 -16.380 7.219 1.00 96.25 80 ALA A N 1
ATOM 623 C CA . ALA A 1 80 ? 0.785 -15.442 8.180 1.00 96.25 80 ALA A CA 1
ATOM 624 C C . ALA A 1 80 ? 1.885 -14.592 8.836 1.00 96.25 80 ALA A C 1
ATOM 626 O O . ALA A 1 80 ? 2.754 -15.119 9.530 1.00 96.25 80 ALA A O 1
ATOM 627 N N . LEU A 1 81 ? 1.798 -13.282 8.635 1.00 94.31 81 LEU A N 1
ATOM 628 C CA . LEU A 1 81 ? 2.584 -12.276 9.332 1.00 94.31 81 LEU A CA 1
ATOM 629 C C . LEU A 1 81 ? 1.762 -11.783 10.523 1.00 94.31 81 LEU A C 1
ATOM 631 O O . LEU A 1 81 ? 0.665 -11.259 10.338 1.00 94.31 81 LEU A O 1
ATOM 635 N N . PHE A 1 82 ? 2.265 -12.002 11.736 1.00 95.56 82 PHE A N 1
ATOM 636 C CA . PHE A 1 82 ? 1.628 -11.505 12.952 1.00 95.56 82 PHE A CA 1
ATOM 637 C C . PHE A 1 82 ? 2.095 -10.082 13.245 1.00 95.56 82 PHE A C 1
ATOM 639 O O . PHE A 1 82 ? 3.298 -9.834 13.288 1.00 95.56 82 PHE A O 1
ATOM 646 N N . ARG A 1 83 ? 1.139 -9.180 13.461 1.00 95.12 83 ARG A N 1
ATOM 647 C CA . ARG A 1 83 ? 1.379 -7.764 13.735 1.00 95.12 83 ARG A CA 1
ATOM 648 C C . ARG A 1 83 ? 1.535 -7.512 15.233 1.00 95.12 83 ARG A C 1
ATOM 650 O O . ARG A 1 83 ? 0.595 -7.725 15.997 1.00 95.12 83 ARG A O 1
ATOM 657 N N . ASP A 1 84 ? 2.700 -7.011 15.631 1.00 93.62 84 ASP A N 1
ATOM 658 C CA . ASP A 1 84 ? 3.038 -6.629 17.008 1.00 93.62 84 ASP A CA 1
ATOM 659 C C . ASP A 1 84 ? 3.564 -5.182 17.057 1.00 93.62 84 ASP A C 1
ATOM 661 O O . ASP A 1 84 ? 4.096 -4.667 16.077 1.00 93.62 84 ASP A O 1
ATOM 665 N N . GLN A 1 85 ? 3.466 -4.531 18.215 1.00 91.00 85 GLN A N 1
ATOM 666 C CA . GLN A 1 85 ? 3.861 -3.138 18.436 1.00 91.00 85 GLN A CA 1
ATOM 667 C C . GLN A 1 85 ? 5.385 -2.926 18.349 1.00 91.00 85 GLN A C 1
ATOM 669 O O . GLN A 1 85 ? 5.860 -1.796 18.274 1.00 91.00 85 GLN A O 1
ATOM 674 N N . GLY A 1 86 ? 6.182 -3.999 18.379 1.00 90.00 86 GLY A N 1
ATOM 675 C CA . GLY A 1 86 ? 7.643 -3.920 18.342 1.00 90.00 86 GLY A CA 1
ATOM 676 C C . GLY A 1 86 ? 8.247 -3.662 16.958 1.00 90.00 86 GLY A C 1
ATOM 677 O O . GLY A 1 86 ? 9.443 -3.377 16.872 1.00 90.00 86 GLY A O 1
ATOM 678 N N . VAL A 1 87 ? 7.468 -3.781 15.876 1.00 88.38 87 VAL A N 1
ATOM 679 C CA . VAL A 1 87 ? 7.985 -3.763 14.499 1.00 88.38 87 VAL A CA 1
ATOM 680 C C . VAL A 1 87 ? 7.102 -2.899 13.603 1.00 88.38 87 VAL A C 1
ATOM 682 O O . VAL A 1 87 ? 5.882 -2.982 13.645 1.00 88.38 87 VAL A O 1
ATOM 685 N N . ARG A 1 88 ? 7.730 -2.085 12.748 1.00 91.31 88 ARG A N 1
ATOM 686 C CA . ARG A 1 88 ? 7.050 -1.433 11.623 1.00 91.31 88 ARG A CA 1
ATOM 687 C C . ARG A 1 88 ? 7.308 -2.234 10.364 1.00 91.31 88 ARG A C 1
ATOM 689 O O . ARG A 1 88 ? 8.426 -2.212 9.849 1.00 91.31 88 ARG A O 1
ATOM 696 N N . GLU A 1 89 ? 6.297 -2.925 9.851 1.00 93.88 89 GLU A N 1
ATOM 697 C CA . GLU A 1 89 ? 6.424 -3.544 8.535 1.00 93.88 89 GLU A CA 1
ATOM 698 C C . GLU A 1 89 ? 6.167 -2.542 7.407 1.00 93.88 89 GLU A C 1
ATOM 700 O O . GLU A 1 89 ? 5.236 -1.733 7.436 1.00 93.88 89 GLU A O 1
ATOM 705 N N . THR A 1 90 ? 7.023 -2.631 6.393 1.00 94.12 90 THR A N 1
ATOM 706 C CA . THR A 1 90 ? 6.868 -1.935 5.121 1.00 94.12 90 THR A CA 1
ATOM 707 C C . THR A 1 90 ? 6.679 -2.969 4.025 1.00 94.12 90 THR A C 1
ATOM 709 O O . THR A 1 90 ? 7.408 -3.960 3.968 1.00 94.12 90 THR A O 1
ATOM 712 N N . PHE A 1 91 ? 5.695 -2.737 3.164 1.00 93.06 91 PHE A N 1
ATOM 713 C CA . PHE A 1 91 ? 5.433 -3.547 1.985 1.00 93.06 91 PHE A CA 1
ATOM 714 C C . PHE A 1 91 ? 5.736 -2.742 0.735 1.00 93.06 91 PHE A C 1
ATOM 716 O O . PHE A 1 91 ? 5.319 -1.591 0.606 1.00 93.06 91 PHE A O 1
ATOM 723 N N . GLU A 1 92 ? 6.461 -3.369 -0.179 1.00 93.75 92 GLU A N 1
ATOM 724 C CA . GLU A 1 92 ? 6.971 -2.740 -1.387 1.00 93.75 92 GLU A CA 1
ATOM 725 C C . GLU A 1 92 ? 6.558 -3.557 -2.603 1.00 93.75 92 GLU A C 1
ATOM 727 O O . GLU A 1 92 ? 6.726 -4.777 -2.638 1.00 93.75 92 GLU A O 1
ATOM 732 N N . PHE A 1 93 ? 6.045 -2.865 -3.614 1.00 92.62 93 PHE A N 1
ATOM 733 C CA . PHE A 1 93 ? 5.627 -3.453 -4.876 1.00 92.62 93 PHE A CA 1
ATOM 734 C C . PHE A 1 93 ? 6.210 -2.661 -6.039 1.00 92.62 93 PHE A C 1
ATOM 736 O O . PHE A 1 93 ? 6.302 -1.434 -5.988 1.00 92.62 93 PHE A O 1
ATOM 743 N N . VAL A 1 94 ? 6.554 -3.368 -7.116 1.00 93.31 94 VAL A N 1
ATOM 744 C CA . VAL A 1 94 ? 6.840 -2.760 -8.418 1.00 93.31 94 VAL A CA 1
ATOM 745 C C . VAL A 1 94 ? 5.904 -3.373 -9.449 1.00 93.31 94 VAL A C 1
ATOM 747 O O . VAL A 1 94 ? 5.984 -4.569 -9.733 1.00 93.31 94 VAL A O 1
ATOM 750 N N . ILE A 1 95 ? 5.024 -2.551 -10.016 1.00 91.38 95 ILE A N 1
ATOM 751 C CA . ILE A 1 95 ? 4.125 -2.931 -11.111 1.00 91.38 95 ILE A CA 1
ATOM 752 C C . ILE A 1 95 ? 4.773 -2.514 -12.425 1.00 91.38 95 ILE A C 1
ATOM 754 O O . ILE A 1 95 ? 5.347 -1.432 -12.505 1.00 91.38 95 ILE A O 1
ATOM 758 N N . SER A 1 96 ? 4.689 -3.362 -13.446 1.00 90.12 96 SER A N 1
ATOM 759 C CA . SER A 1 96 ? 5.230 -3.089 -14.782 1.00 90.12 96 SER A CA 1
ATOM 760 C C . SER A 1 96 ? 4.123 -3.200 -15.826 1.00 90.12 96 SER A C 1
ATOM 762 O O . SER A 1 96 ? 3.332 -4.140 -15.744 1.00 90.12 96 SER A O 1
ATOM 764 N N . TYR A 1 97 ? 4.094 -2.268 -16.778 1.00 82.69 97 TYR A N 1
ATOM 765 C CA . TYR A 1 97 ? 3.158 -2.228 -17.908 1.00 82.69 97 TYR A CA 1
ATOM 76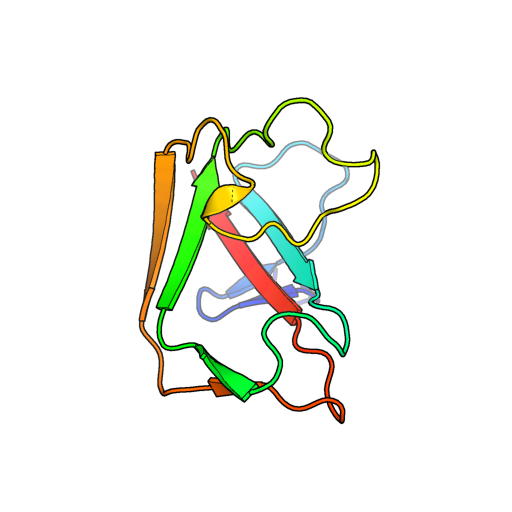6 C C . TYR A 1 97 ? 3.866 -2.463 -19.243 1.00 82.69 97 TYR A C 1
ATOM 768 O O . TYR A 1 97 ? 5.078 -2.157 -19.326 1.00 82.69 97 TYR A O 1
#

Foldseek 3Di:
DQPAPDDDPVGGDHDDPDDDQKDKDKDKDALPQCAQHWDFKDWDFDPWDFDPPPDPPPPRDDPVRTPDRHDTPDMDGDDTDHRHSVDIDMDMDMDGD

Secondary structure (DSSP, 8-state):
-TT-SEEETTEEE---SS--SEEEEEEE--TTTTTT-EEEEEEEEES-EEPTTPPTT-----GGGEEE--EEEEEEEEEEEEP-TT---EEEEEEE-

pLDDT: mean 93.59, std 3.79, range [77.56, 98.19]

Radius of gyration: 15.3 Å; chains: 1; bounding box: 40×31×36 Å